Protein AF-A0A524LFB2-F1 (afdb_monomer_lite)

pLDDT: mean 77.69, std 14.96, range [34.78, 94.69]

Structure (mmCIF, N/CA/C/O backbone):
data_AF-A0A524LFB2-F1
#
_entry.id   AF-A0A524LFB2-F1
#
loop_
_atom_site.group_PDB
_atom_site.id
_atom_site.type_symbol
_atom_site.label_atom_id
_atom_site.label_alt_id
_atom_site.label_comp_id
_atom_site.label_asym_id
_atom_site.label_entity_id
_atom_site.label_seq_id
_atom_site.pdbx_PDB_ins_code
_atom_site.Cartn_x
_atom_site.Cartn_y
_atom_site.Cartn_z
_atom_site.occupancy
_atom_site.B_iso_or_equiv
_atom_site.auth_seq_id
_atom_site.auth_comp_id
_atom_site.auth_asym_id
_atom_site.auth_atom_id
_atom_site.pdbx_PDB_model_num
ATOM 1 N N . MET A 1 1 ? -66.605 14.557 69.703 1.00 47.00 1 MET A N 1
ATOM 2 C CA . MET A 1 1 ? -65.202 14.759 70.136 1.00 47.00 1 MET A CA 1
ATOM 3 C C . MET A 1 1 ? -64.378 13.524 69.751 1.00 47.00 1 MET A C 1
ATOM 5 O O . MET A 1 1 ? -64.084 12.676 70.583 1.00 47.00 1 MET A O 1
ATOM 9 N N . PHE A 1 2 ? -64.085 13.349 68.455 1.00 50.06 2 PHE A N 1
ATOM 10 C CA . PHE A 1 2 ? -63.377 12.161 67.960 1.00 50.06 2 PHE A CA 1
ATOM 11 C C . PHE A 1 2 ? -61.883 12.264 68.296 1.00 50.06 2 PHE A C 1
ATOM 13 O O . PHE A 1 2 ? -61.120 12.971 67.650 1.00 50.06 2 PHE A O 1
ATOM 20 N N . SER A 1 3 ? -61.522 11.582 69.382 1.00 51.09 3 SER A N 1
ATOM 21 C CA . SER A 1 3 ? -60.188 11.212 69.863 1.00 51.09 3 SER A CA 1
ATOM 22 C C . SER A 1 3 ? -59.015 11.556 68.923 1.00 51.09 3 SER A C 1
ATOM 24 O O . SER A 1 3 ? -58.740 10.831 67.961 1.00 51.09 3 SER A O 1
ATOM 26 N N . LYS A 1 4 ? -58.245 12.601 69.286 1.00 61.94 4 LYS A N 1
ATOM 27 C CA . LYS A 1 4 ? -56.945 13.004 68.690 1.00 61.94 4 LYS A CA 1
ATOM 28 C C . LYS A 1 4 ? -55.974 11.825 68.468 1.00 61.94 4 LYS A C 1
ATOM 30 O O . LYS A 1 4 ? -55.077 11.905 67.632 1.00 61.94 4 LYS A O 1
ATOM 35 N N . LYS A 1 5 ? -56.157 10.711 69.192 1.00 63.81 5 LYS A N 1
ATOM 36 C CA . LYS A 1 5 ? -55.382 9.468 69.058 1.00 63.81 5 LYS A CA 1
ATOM 37 C C . LYS A 1 5 ? -55.641 8.730 67.733 1.00 63.81 5 LYS A C 1
ATOM 39 O O . LYS A 1 5 ? -54.685 8.230 67.150 1.00 63.81 5 LYS A O 1
ATOM 44 N N . ARG A 1 6 ? -56.884 8.687 67.222 1.00 67.25 6 ARG A N 1
ATOM 45 C CA . ARG A 1 6 ? -57.211 7.986 65.955 1.00 67.25 6 ARG A CA 1
ATOM 46 C C . ARG A 1 6 ? -56.662 8.714 64.725 1.00 67.25 6 ARG A C 1
ATOM 48 O O . ARG A 1 6 ? -56.110 8.065 63.843 1.00 67.25 6 ARG A O 1
ATOM 55 N N . GLN A 1 7 ? -56.731 10.047 64.701 1.00 73.06 7 GLN A N 1
ATOM 56 C CA . GLN A 1 7 ? -56.164 10.857 63.610 1.00 73.06 7 GLN A CA 1
ATOM 57 C C . GLN A 1 7 ? -54.638 10.718 63.514 1.00 73.06 7 GLN A C 1
ATOM 59 O O . GLN A 1 7 ? -54.102 10.607 62.416 1.00 73.06 7 GLN A O 1
ATOM 64 N N . ARG A 1 8 ? -53.934 10.638 64.653 1.00 75.25 8 ARG A N 1
ATOM 65 C CA . ARG A 1 8 ? -52.473 10.438 64.683 1.00 75.25 8 ARG A CA 1
ATOM 66 C C . ARG A 1 8 ? -52.042 9.085 64.113 1.00 75.25 8 ARG A C 1
ATOM 68 O O . ARG A 1 8 ? -51.022 9.012 63.439 1.00 75.25 8 ARG A O 1
ATOM 75 N N . ILE A 1 9 ? -52.807 8.026 64.378 1.00 80.00 9 ILE A N 1
ATOM 76 C CA . ILE A 1 9 ? -52.515 6.673 63.876 1.00 80.00 9 ILE A CA 1
ATOM 77 C C . ILE A 1 9 ? -52.787 6.586 62.368 1.00 80.00 9 ILE A C 1
ATOM 79 O O . ILE A 1 9 ? -51.970 6.025 61.641 1.00 80.00 9 ILE A O 1
ATOM 83 N N . LEU A 1 10 ? -53.883 7.188 61.891 1.00 80.12 10 LEU A N 1
ATOM 84 C CA . LEU A 1 10 ? -54.205 7.242 60.461 1.00 80.12 10 LEU A CA 1
ATOM 85 C C . LEU A 1 10 ? -53.163 8.038 59.667 1.00 80.12 10 LEU A C 1
ATOM 87 O O . LEU A 1 10 ? -52.668 7.540 58.659 1.00 80.12 10 LEU A O 1
ATOM 91 N N . LEU A 1 11 ? -52.769 9.220 60.155 1.00 85.12 11 LEU A N 1
ATOM 92 C CA . LEU A 1 11 ? -51.714 10.021 59.526 1.00 85.12 11 LEU A CA 1
ATOM 93 C C . LEU A 1 11 ? -50.388 9.257 59.480 1.00 85.12 11 LEU A C 1
ATOM 95 O O . LEU A 1 11 ? -49.768 9.194 58.427 1.00 85.12 11 LEU A O 1
ATOM 99 N N . ARG A 1 12 ? -49.998 8.597 60.579 1.00 86.94 12 ARG A N 1
ATOM 100 C CA . ARG A 1 12 ? -48.767 7.795 60.628 1.00 86.94 12 ARG A CA 1
ATOM 101 C C . ARG A 1 12 ? -48.772 6.656 59.607 1.00 86.94 12 ARG A C 1
ATOM 103 O O . ARG A 1 12 ? -47.766 6.451 58.938 1.00 86.94 12 ARG A O 1
ATOM 110 N N . ASN A 1 13 ? -49.884 5.934 59.469 1.00 86.50 13 ASN A N 1
ATOM 111 C CA . ASN A 1 13 ? -49.980 4.834 58.506 1.00 86.50 13 ASN A CA 1
ATOM 112 C C . ASN A 1 13 ? -49.910 5.331 57.055 1.00 86.50 13 ASN A C 1
ATOM 114 O O . ASN A 1 13 ? -49.229 4.717 56.239 1.00 86.50 13 ASN A O 1
ATOM 118 N N . ILE A 1 14 ? -50.548 6.464 56.743 1.00 86.81 14 ILE A N 1
ATOM 119 C CA . ILE A 1 14 ? -50.475 7.077 55.408 1.00 86.81 14 ILE A CA 1
ATOM 120 C C . ILE A 1 14 ? -49.044 7.537 55.104 1.00 86.81 14 ILE A C 1
ATOM 122 O O . ILE A 1 14 ? -48.533 7.250 54.025 1.00 86.81 14 ILE A O 1
ATOM 126 N N . THR A 1 15 ? -48.361 8.185 56.054 1.00 89.62 15 THR A N 1
ATOM 127 C CA . THR A 1 15 ? -46.965 8.611 55.865 1.00 89.62 15 THR A CA 1
ATOM 128 C C . THR A 1 15 ? -46.034 7.421 55.630 1.00 89.62 15 THR A C 1
ATOM 130 O O . THR A 1 15 ? -45.191 7.485 54.741 1.00 89.62 15 THR A O 1
ATOM 133 N N . ILE A 1 16 ? -46.208 6.318 56.368 1.00 92.00 16 ILE A N 1
ATOM 134 C CA . ILE A 1 16 ? -45.410 5.095 56.178 1.00 92.00 16 ILE A CA 1
ATOM 135 C C . ILE A 1 16 ? -45.616 4.524 54.774 1.00 92.00 16 ILE A C 1
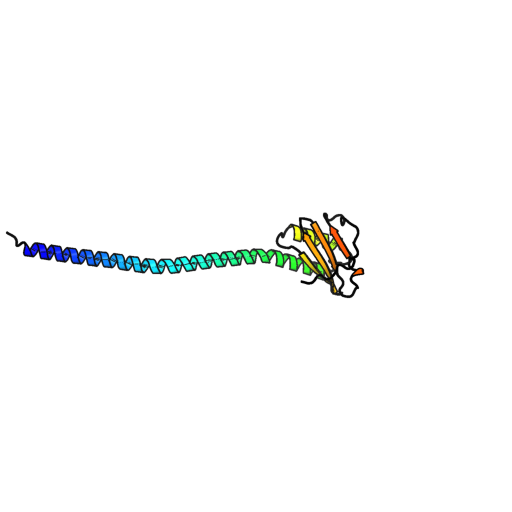ATOM 137 O O . ILE A 1 16 ? -44.637 4.210 54.102 1.00 92.00 16 ILE A O 1
ATOM 141 N N . ILE A 1 17 ? -46.865 4.434 54.309 1.00 89.38 17 ILE A N 1
ATOM 142 C CA . ILE A 1 17 ? -47.168 3.936 52.963 1.00 89.38 17 ILE A CA 1
ATOM 143 C C . ILE A 1 17 ? -46.497 4.818 51.911 1.00 89.38 17 ILE A C 1
ATOM 145 O O . ILE A 1 17 ? -45.787 4.298 51.061 1.00 89.38 17 ILE A O 1
ATOM 149 N N . VAL A 1 18 ? -46.639 6.143 51.999 1.00 90.38 18 VAL A N 1
ATOM 150 C CA . VAL A 1 18 ? -46.034 7.072 51.029 1.00 90.38 18 VAL A CA 1
ATOM 151 C C . VAL A 1 18 ? -44.509 6.938 50.988 1.00 90.38 18 VAL A C 1
ATOM 153 O O . VAL A 1 18 ? -43.934 6.896 49.901 1.00 90.38 18 VAL A O 1
ATOM 156 N N . VAL A 1 19 ? -43.854 6.819 52.146 1.00 92.38 19 VAL A N 1
ATOM 157 C CA . VAL A 1 19 ? -42.394 6.648 52.228 1.00 92.38 19 VAL A CA 1
ATOM 158 C C . VAL A 1 19 ? -41.953 5.319 51.613 1.00 92.38 19 VAL A C 1
ATOM 160 O O . VAL A 1 19 ? -40.984 5.293 50.855 1.00 92.38 19 VAL A O 1
ATOM 163 N N . ILE A 1 20 ? -42.676 4.228 51.884 1.00 92.62 20 ILE A N 1
ATOM 164 C CA . ILE A 1 20 ? -42.373 2.911 51.309 1.00 92.62 20 ILE A CA 1
ATOM 165 C C . ILE A 1 20 ? -42.535 2.946 49.788 1.00 92.62 20 ILE A C 1
ATOM 167 O O . ILE A 1 20 ? -41.634 2.510 49.074 1.00 92.62 20 ILE A O 1
ATOM 171 N N . THR A 1 21 ? -43.636 3.502 49.276 1.00 89.50 21 THR A N 1
ATOM 172 C CA . THR A 1 21 ? -43.888 3.559 47.830 1.00 89.50 21 THR A CA 1
ATOM 173 C C . THR A 1 21 ? -42.862 4.440 47.117 1.00 89.50 21 THR A C 1
ATOM 175 O O . THR A 1 21 ? -42.338 4.045 46.079 1.00 89.50 21 THR A O 1
ATOM 178 N N . ALA A 1 22 ? -42.510 5.597 47.690 1.00 89.38 22 ALA A N 1
ATOM 179 C CA . ALA A 1 22 ? -41.469 6.466 47.141 1.00 89.38 22 ALA A CA 1
ATOM 180 C C . ALA A 1 22 ? -40.093 5.776 47.130 1.00 89.38 22 ALA A C 1
ATOM 182 O O . ALA A 1 22 ? -39.368 5.860 46.138 1.00 89.38 22 ALA A O 1
ATOM 183 N N . GLY A 1 23 ? -39.757 5.037 48.194 1.00 89.75 23 GLY A N 1
ATOM 184 C CA . GLY A 1 23 ? -38.536 4.232 48.265 1.00 89.75 23 GLY A CA 1
ATOM 185 C C . GLY A 1 23 ? -38.501 3.103 47.229 1.00 89.75 23 GLY A C 1
ATOM 186 O O . GLY A 1 23 ? -37.460 2.856 46.616 1.00 89.75 23 GLY A O 1
ATOM 187 N N . LEU A 1 24 ? -39.640 2.456 46.973 1.00 90.06 24 LEU A N 1
ATOM 188 C CA . LEU A 1 24 ? -39.767 1.417 45.949 1.00 90.06 24 LEU A CA 1
ATOM 189 C C . LEU A 1 24 ? -39.540 1.982 44.536 1.00 90.06 24 LEU A C 1
ATOM 191 O O . LEU A 1 24 ? -38.810 1.406 43.731 1.00 90.06 24 LEU A O 1
ATOM 195 N N . ILE A 1 25 ? -40.121 3.148 44.246 1.00 85.75 25 ILE A N 1
ATOM 196 C CA . ILE A 1 25 ? -39.943 3.821 42.955 1.00 85.75 25 ILE A CA 1
ATOM 197 C C . ILE A 1 25 ? -38.468 4.203 42.768 1.00 85.75 25 ILE A C 1
ATOM 199 O O . ILE A 1 25 ? -37.861 3.830 41.769 1.00 85.75 25 ILE A O 1
ATOM 203 N N . LEU A 1 26 ? -37.844 4.844 43.762 1.00 84.38 26 LEU A N 1
ATOM 204 C CA . LEU A 1 26 ? -36.431 5.239 43.695 1.00 84.38 26 LEU A CA 1
ATOM 205 C C . LEU A 1 26 ? -35.480 4.052 43.488 1.00 84.38 26 LEU A C 1
ATOM 207 O O . LEU A 1 26 ? -34.569 4.125 42.666 1.00 84.38 26 LEU A O 1
ATOM 211 N N . THR A 1 27 ? -35.696 2.944 44.198 1.00 78.81 27 THR A N 1
ATOM 212 C CA . THR A 1 27 ? -34.850 1.744 44.070 1.00 78.81 27 THR A CA 1
ATOM 213 C C . THR A 1 27 ? -34.971 1.091 42.695 1.00 78.81 27 THR A C 1
ATOM 215 O O . THR A 1 27 ? -33.957 0.709 42.108 1.00 78.81 27 THR A O 1
ATOM 218 N N . THR A 1 28 ? -36.181 1.018 42.133 1.00 75.81 28 THR A N 1
ATOM 219 C CA . THR A 1 28 ? -36.373 0.502 40.767 1.00 75.81 28 THR A CA 1
ATOM 220 C C . THR A 1 28 ? -35.739 1.403 39.705 1.00 75.81 28 THR A C 1
ATOM 222 O O . THR A 1 28 ? -35.119 0.893 38.768 1.00 75.81 28 THR A O 1
ATOM 225 N N . GLN A 1 29 ? -35.803 2.726 39.886 1.00 75.62 29 GLN A N 1
ATOM 226 C CA . GLN A 1 29 ? -35.179 3.699 38.988 1.00 75.62 29 GLN A CA 1
ATOM 227 C C . GLN A 1 29 ? -33.647 3.556 38.972 1.00 75.62 29 GLN A C 1
ATOM 229 O O . GLN A 1 29 ? -33.032 3.488 37.906 1.00 75.62 29 GLN A O 1
ATOM 234 N N . LEU A 1 30 ? -33.032 3.430 40.153 1.00 71.56 30 LEU A N 1
ATOM 235 C CA . LEU A 1 30 ? -31.581 3.270 40.299 1.00 71.56 30 LEU A CA 1
ATOM 236 C C . LEU A 1 30 ? -31.074 1.951 39.692 1.00 71.56 30 LEU A C 1
ATOM 238 O O . LEU A 1 30 ? -30.023 1.927 39.049 1.00 71.56 30 LEU A O 1
ATOM 242 N N . LEU A 1 31 ? -31.837 0.861 39.827 1.00 70.69 31 LEU A N 1
ATOM 243 C CA . LEU A 1 31 ? -31.492 -0.433 39.226 1.00 70.69 31 LEU A CA 1
ATOM 244 C C . LEU A 1 31 ? -31.535 -0.408 37.689 1.00 70.69 31 LEU A C 1
ATOM 246 O O . LEU A 1 31 ? -30.714 -1.064 37.044 1.00 70.69 31 LEU A O 1
ATOM 250 N N . GLN A 1 32 ? -32.456 0.352 37.086 1.00 60.03 32 GLN A N 1
ATOM 251 C CA . GLN A 1 32 ? -32.503 0.514 35.627 1.00 60.03 32 GLN A CA 1
ATOM 252 C C . GLN A 1 32 ? -31.326 1.341 35.105 1.00 60.03 32 GLN A C 1
ATOM 254 O O . GLN A 1 32 ? -30.742 0.996 34.076 1.00 60.03 32 GLN A O 1
ATOM 259 N N . GLN A 1 33 ? -30.921 2.379 35.837 1.00 53.50 33 GLN A N 1
ATOM 260 C CA . GLN A 1 33 ? -2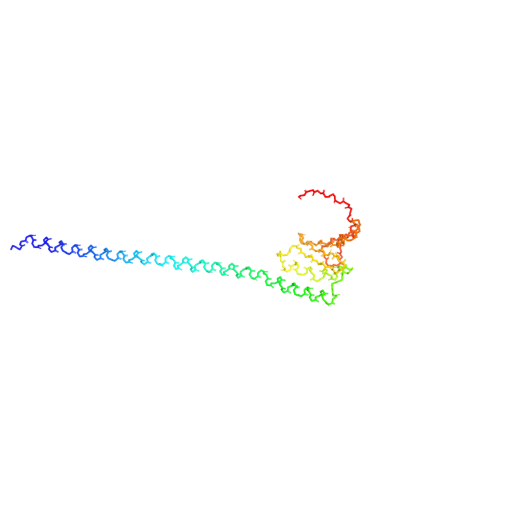9.852 3.286 35.418 1.00 53.50 33 GLN A CA 1
ATOM 261 C C . GLN A 1 33 ? -28.487 2.583 35.297 1.00 53.50 33 GLN A C 1
ATOM 263 O O . GLN A 1 33 ? -27.715 2.889 34.388 1.00 53.50 33 GLN A O 1
ATOM 268 N N . HIS A 1 34 ? -28.223 1.559 36.118 1.00 55.31 34 HIS A N 1
ATOM 269 C CA . HIS A 1 34 ? -27.014 0.738 35.985 1.00 55.31 34 HIS A CA 1
ATOM 270 C C . HIS A 1 34 ? -27.016 -0.184 34.755 1.00 55.31 34 HIS A C 1
ATOM 272 O O . HIS A 1 34 ? -25.972 -0.360 34.130 1.00 55.31 34 HIS A O 1
ATOM 278 N N . ARG A 1 35 ? -28.172 -0.727 34.349 1.00 54.56 35 ARG A N 1
ATOM 279 C CA . ARG A 1 35 ? -28.262 -1.607 33.165 1.00 54.56 35 ARG A CA 1
ATOM 280 C C . ARG A 1 35 ? -28.205 -0.842 31.841 1.00 54.56 35 ARG A C 1
ATOM 282 O O . ARG A 1 35 ? -27.774 -1.389 30.829 1.00 54.56 35 ARG A O 1
ATOM 289 N N . VAL A 1 36 ? -28.614 0.426 31.844 1.00 54.59 36 VAL A N 1
ATOM 290 C CA . VAL A 1 36 ? -28.576 1.290 30.655 1.00 54.59 36 VAL A CA 1
ATOM 291 C C . VAL A 1 36 ? -27.138 1.722 30.324 1.00 54.59 36 VAL A C 1
ATOM 293 O O . VAL A 1 36 ? -26.757 1.702 29.154 1.00 54.59 36 VAL A O 1
ATOM 296 N N . SER A 1 37 ? -26.294 1.995 31.325 1.00 55.59 37 SER A N 1
ATOM 297 C CA . SER A 1 37 ? -24.890 2.384 31.093 1.00 55.59 37 SER A CA 1
ATOM 298 C C . SER A 1 37 ? -24.021 1.286 30.469 1.00 55.59 37 SER A C 1
ATOM 300 O O . SER A 1 37 ? -23.161 1.590 29.638 1.00 55.59 37 SER A O 1
ATOM 302 N N . GLU A 1 38 ? -24.236 0.009 30.804 1.00 57.06 38 GLU A N 1
ATOM 303 C CA . GLU A 1 38 ? -23.431 -1.083 30.231 1.00 57.06 38 GLU A CA 1
ATOM 304 C C . GLU A 1 38 ? -23.740 -1.326 28.747 1.00 57.06 38 GLU A C 1
ATOM 306 O O . GLU A 1 38 ? -22.826 -1.541 27.948 1.00 57.06 38 GLU A O 1
ATOM 311 N N . ASN A 1 39 ? -25.010 -1.230 28.348 1.00 55.12 39 ASN A N 1
ATOM 312 C CA . ASN A 1 39 ? -25.414 -1.432 26.954 1.00 55.12 39 ASN A CA 1
ATOM 313 C C . ASN A 1 39 ? -25.043 -0.241 26.055 1.00 55.12 39 ASN A C 1
ATOM 315 O O . ASN A 1 39 ? -24.658 -0.441 24.900 1.00 55.12 39 ASN A O 1
ATOM 319 N N . ILE A 1 40 ? -25.085 0.987 26.583 1.00 60.91 40 ILE A N 1
ATOM 320 C CA . ILE A 1 40 ? -24.644 2.187 25.853 1.00 60.91 40 ILE A CA 1
ATOM 321 C C . ILE A 1 40 ? -23.125 2.163 25.652 1.00 60.91 40 ILE A C 1
ATOM 323 O O . ILE A 1 40 ? -22.644 2.397 24.546 1.00 60.91 40 ILE A O 1
ATOM 327 N N . THR A 1 41 ? -22.359 1.793 26.680 1.00 62.91 41 THR A N 1
ATOM 328 C CA . THR A 1 41 ? -20.894 1.731 26.561 1.00 62.91 41 THR A CA 1
ATOM 329 C C . THR A 1 41 ? -20.455 0.653 25.569 1.00 62.91 41 THR A C 1
ATOM 331 O O . THR A 1 41 ? -19.588 0.909 24.738 1.00 62.91 41 THR A O 1
ATOM 334 N N . ARG A 1 42 ? -21.071 -0.539 25.591 1.00 62.16 42 ARG A N 1
ATOM 335 C CA . ARG A 1 42 ? -20.725 -1.634 24.662 1.00 62.16 42 ARG A CA 1
ATOM 336 C C . ARG A 1 42 ? -21.082 -1.325 23.211 1.00 62.16 42 ARG A C 1
ATOM 338 O O . ARG A 1 42 ? -20.284 -1.621 22.325 1.00 62.16 42 ARG A O 1
ATOM 345 N N . SER A 1 43 ? -22.250 -0.733 22.965 1.00 67.00 43 SER A N 1
ATOM 346 C CA . SER A 1 43 ? -22.667 -0.348 21.609 1.00 67.00 43 SER A CA 1
ATOM 347 C C . SER A 1 43 ? -21.782 0.762 21.043 1.00 67.00 43 SER A C 1
ATOM 349 O O . SER A 1 43 ? -21.319 0.644 19.910 1.00 67.00 43 SER A O 1
ATOM 351 N N . TYR A 1 44 ? -21.437 1.764 21.856 1.00 67.12 44 TYR A N 1
ATOM 352 C CA . TYR A 1 44 ? -20.504 2.818 21.460 1.00 67.12 44 TYR A CA 1
ATOM 353 C C . TYR A 1 44 ? -19.098 2.270 21.171 1.00 67.12 44 TYR A C 1
ATOM 355 O O . TYR A 1 44 ? -18.488 2.614 20.159 1.00 67.12 44 TYR A O 1
ATOM 363 N N . LEU A 1 45 ? -18.589 1.353 22.003 1.00 67.81 45 LEU A N 1
ATOM 364 C CA . LEU A 1 45 ? -17.282 0.725 21.780 1.00 67.81 45 LEU A CA 1
ATOM 365 C C . LEU A 1 45 ? -17.262 -0.130 20.505 1.00 67.81 45 LEU A C 1
ATOM 367 O O . LEU A 1 45 ? -16.277 -0.115 19.762 1.00 67.81 45 LEU A O 1
ATOM 371 N N . ALA A 1 46 ? -18.349 -0.857 20.233 1.00 75.00 46 ALA A N 1
ATOM 372 C CA . ALA A 1 46 ? -18.500 -1.649 19.018 1.00 75.00 46 ALA A CA 1
ATOM 373 C C . ALA A 1 46 ? -18.537 -0.756 17.770 1.00 75.00 46 ALA A C 1
ATOM 375 O O . ALA A 1 46 ? -17.841 -1.043 16.799 1.00 75.00 46 ALA A O 1
ATOM 376 N N . GLU A 1 47 ? -19.271 0.356 17.819 1.00 79.94 47 GLU A N 1
ATOM 377 C CA . GLU A 1 47 ? -19.347 1.323 16.723 1.00 79.94 47 GLU A CA 1
ATOM 378 C C . GLU A 1 47 ? -17.987 1.976 16.439 1.00 79.94 47 GLU A C 1
ATOM 380 O O . GLU A 1 47 ? -17.561 2.058 15.286 1.00 79.94 47 GLU A O 1
ATOM 385 N N . VAL A 1 48 ? -17.267 2.404 17.481 1.00 75.69 48 VAL A N 1
ATOM 386 C CA . VAL A 1 48 ? -15.919 2.979 17.338 1.00 75.69 48 VAL A CA 1
ATOM 387 C C . VAL A 1 48 ? -14.948 1.948 16.759 1.00 75.69 48 VAL A C 1
ATOM 389 O O . VAL A 1 48 ? -14.168 2.268 15.860 1.00 75.69 48 VAL A O 1
ATOM 392 N N . THR A 1 49 ? -15.027 0.697 17.215 1.00 81.06 49 THR A N 1
ATOM 393 C CA . THR A 1 49 ? -14.186 -0.395 16.705 1.00 81.06 49 THR A CA 1
ATOM 394 C C . THR A 1 49 ? -14.489 -0.704 15.241 1.00 81.06 49 THR A C 1
ATOM 396 O O . THR A 1 49 ? -13.566 -0.899 14.450 1.00 81.06 49 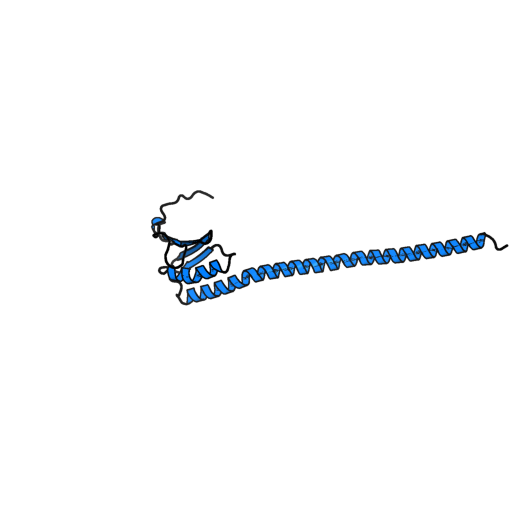THR A O 1
ATOM 399 N N . ASP A 1 50 ? -15.763 -0.739 14.854 1.00 86.81 50 ASP A N 1
ATOM 400 C CA . ASP A 1 50 ? -16.159 -1.011 13.473 1.00 86.81 50 ASP A CA 1
ATOM 401 C C . ASP A 1 50 ? -15.752 0.132 12.534 1.00 86.81 50 ASP A C 1
ATOM 403 O O . ASP A 1 50 ? -15.182 -0.108 11.468 1.00 86.81 50 ASP A O 1
ATOM 407 N N . LYS A 1 51 ? -15.907 1.388 12.975 1.00 83.50 51 LYS A N 1
ATOM 408 C CA . LYS A 1 51 ? -15.385 2.560 12.255 1.00 83.50 51 LYS A CA 1
ATOM 409 C C . LYS A 1 51 ? -13.870 2.486 12.077 1.00 83.50 51 LYS A C 1
ATOM 411 O O . LYS A 1 51 ? -13.389 2.703 10.965 1.00 83.50 51 LYS A O 1
ATOM 416 N N . ALA A 1 52 ? -13.124 2.125 13.122 1.00 79.38 52 ALA A N 1
ATOM 417 C CA . ALA A 1 52 ? -11.676 1.952 13.037 1.00 79.38 52 ALA A CA 1
ATOM 418 C C . ALA A 1 52 ? -11.295 0.840 12.043 1.00 79.38 52 ALA A C 1
ATOM 420 O O . ALA A 1 52 ? -10.473 1.062 11.155 1.00 79.38 52 ALA A O 1
ATOM 421 N N . LYS A 1 53 ? -11.945 -0.329 12.115 1.00 80.81 53 LYS A N 1
ATOM 422 C CA . LYS A 1 53 ? -11.731 -1.436 11.166 1.00 80.81 53 LYS A CA 1
ATOM 423 C C . LYS A 1 53 ? -12.038 -1.028 9.731 1.00 80.81 53 LYS A C 1
ATOM 425 O O . LYS A 1 53 ? -11.266 -1.339 8.826 1.00 80.81 53 LYS A O 1
ATOM 430 N N . LYS A 1 54 ? -13.148 -0.324 9.512 1.00 86.31 54 LYS A N 1
ATOM 431 C CA . LYS A 1 54 ? -13.546 0.160 8.190 1.00 86.31 54 LYS A CA 1
ATOM 432 C C . LYS A 1 54 ? -12.530 1.155 7.640 1.00 86.31 54 LYS A C 1
ATOM 434 O O . LYS A 1 54 ? -12.149 1.024 6.481 1.00 86.31 54 LYS A O 1
ATOM 439 N N . HIS A 1 55 ? -12.047 2.077 8.469 1.00 82.50 55 HIS A N 1
ATOM 440 C CA . HIS A 1 55 ? -11.027 3.046 8.081 1.00 82.50 55 HIS A CA 1
ATOM 441 C C . HIS A 1 55 ? -9.705 2.362 7.697 1.00 82.50 55 HIS A C 1
ATOM 443 O O . HIS A 1 55 ? -9.157 2.625 6.629 1.00 82.50 55 HIS A O 1
ATOM 449 N N . ILE A 1 56 ? -9.252 1.396 8.504 1.00 82.81 56 ILE A N 1
ATOM 450 C CA . ILE A 1 56 ? -8.068 0.579 8.204 1.00 82.81 56 ILE A CA 1
ATOM 451 C C . ILE A 1 56 ? -8.258 -0.189 6.889 1.00 82.81 56 ILE A C 1
ATOM 453 O O . ILE A 1 56 ? -7.388 -0.189 6.022 1.00 82.81 56 ILE A O 1
ATOM 457 N N . ARG A 1 57 ? -9.415 -0.824 6.688 1.00 83.50 57 ARG A N 1
ATOM 458 C CA . ARG A 1 57 ? -9.685 -1.590 5.465 1.00 83.50 57 ARG A CA 1
ATOM 459 C C . ARG A 1 57 ? -9.722 -0.697 4.224 1.00 83.50 57 ARG A C 1
ATOM 461 O O . ARG A 1 57 ? -9.195 -1.078 3.184 1.00 83.50 57 ARG A O 1
ATOM 468 N N . GLN A 1 58 ? -10.312 0.490 4.335 1.00 84.56 58 GLN A N 1
ATOM 469 C CA . GLN A 1 58 ? -10.338 1.484 3.261 1.00 84.56 58 GLN A CA 1
ATOM 470 C C . GLN A 1 58 ? -8.935 1.967 2.879 1.00 84.56 58 GLN A C 1
ATOM 472 O O . GLN A 1 58 ? -8.707 2.239 1.705 1.00 84.56 58 GLN A O 1
ATOM 477 N N . PHE A 1 59 ? -7.999 2.011 3.829 1.00 82.12 59 PHE A N 1
ATOM 478 C CA . PHE A 1 59 ? -6.596 2.324 3.562 1.00 82.12 59 PHE A CA 1
ATOM 479 C C . PHE A 1 59 ? -5.884 1.221 2.757 1.00 82.12 59 PHE A C 1
ATOM 481 O O . PHE A 1 59 ? -5.165 1.520 1.806 1.00 82.12 59 PHE A O 1
ATOM 488 N N . TYR A 1 60 ? -6.100 -0.058 3.089 1.00 84.50 60 TYR A N 1
ATOM 489 C CA . TYR A 1 60 ? -5.372 -1.170 2.455 1.00 84.50 60 TYR A CA 1
ATOM 490 C C . TYR A 1 60 ? -5.937 -1.631 1.106 1.00 84.50 60 TYR A C 1
ATOM 492 O O . TYR A 1 60 ? -5.172 -2.051 0.241 1.00 84.50 60 TYR A O 1
ATOM 500 N N . LEU A 1 61 ? -7.251 -1.532 0.888 1.00 85.88 61 LEU A N 1
ATOM 501 C CA . LEU A 1 61 ? -7.889 -1.950 -0.369 1.00 85.88 61 LEU A CA 1
ATOM 502 C C . LEU A 1 61 ? -7.279 -1.336 -1.650 1.00 85.88 61 LEU A C 1
ATOM 504 O O . LEU A 1 61 ? -7.055 -2.079 -2.610 1.00 85.88 61 LEU A O 1
ATOM 508 N N . PRO A 1 62 ? -7.009 -0.017 -1.735 1.00 84.69 62 PRO A N 1
ATOM 509 C CA . PRO A 1 62 ? -6.376 0.555 -2.923 1.00 84.69 62 PRO A CA 1
ATOM 510 C C . PRO A 1 62 ? -4.930 0.076 -3.095 1.00 84.69 62 PRO A C 1
ATOM 512 O O . PRO A 1 62 ? -4.491 -0.137 -4.227 1.00 84.69 62 PRO A O 1
ATOM 515 N N . LEU A 1 63 ? -4.205 -0.152 -1.994 1.00 87.00 63 LEU A N 1
ATOM 516 C CA . LEU A 1 63 ? -2.837 -0.664 -2.032 1.00 87.00 63 LEU A CA 1
ATOM 517 C C . LEU A 1 63 ? -2.795 -2.094 -2.585 1.00 87.00 63 LEU A C 1
ATOM 519 O O . LEU A 1 63 ? -1.987 -2.382 -3.462 1.00 87.00 63 LEU A O 1
ATOM 523 N N . GLU A 1 64 ? -3.704 -2.963 -2.141 1.00 89.50 64 GLU A N 1
ATOM 524 C CA . GLU A 1 64 ? -3.815 -4.343 -2.626 1.00 89.50 64 GLU A CA 1
ATOM 525 C C . GLU A 1 64 ? -4.076 -4.396 -4.137 1.00 89.50 64 GLU A C 1
ATOM 527 O O . GLU A 1 64 ? -3.355 -5.070 -4.874 1.00 89.50 64 GLU A O 1
ATOM 532 N N . LYS A 1 65 ? -5.051 -3.619 -4.628 1.00 89.31 65 LYS A N 1
ATOM 533 C CA . LYS A 1 65 ? -5.341 -3.532 -6.069 1.00 89.31 65 LYS A CA 1
ATOM 534 C C . LYS A 1 65 ? -4.133 -3.046 -6.867 1.00 89.31 65 LYS A C 1
ATOM 536 O O . LYS A 1 65 ? -3.816 -3.604 -7.914 1.00 89.31 65 LYS A O 1
ATOM 541 N N . THR A 1 66 ? -3.451 -2.026 -6.358 1.00 89.50 66 THR A N 1
ATOM 542 C CA . THR A 1 66 ? -2.257 -1.461 -6.994 1.00 89.50 66 THR A CA 1
ATOM 543 C C . THR A 1 66 ? -1.120 -2.480 -7.056 1.00 89.50 66 THR A C 1
ATOM 545 O O . THR A 1 66 ? -0.464 -2.609 -8.091 1.00 89.50 66 THR A O 1
ATOM 548 N N . LEU A 1 67 ? -0.906 -3.247 -5.983 1.00 90.62 67 LEU A N 1
ATOM 549 C CA . LEU A 1 67 ? 0.097 -4.311 -5.931 1.00 90.62 67 LEU A CA 1
ATOM 550 C C . LEU A 1 67 ? -0.224 -5.448 -6.905 1.00 90.62 67 LEU A C 1
ATOM 552 O O . LEU A 1 67 ? 0.677 -5.906 -7.601 1.00 90.62 67 LEU A O 1
ATOM 556 N N . LEU A 1 68 ? -1.492 -5.858 -7.018 1.00 94.25 68 LEU A N 1
ATOM 557 C CA . LEU A 1 68 ? -1.919 -6.875 -7.986 1.00 94.25 68 LEU A CA 1
ATOM 558 C C . LEU A 1 68 ? -1.655 -6.438 -9.431 1.00 94.25 68 LEU A C 1
ATOM 560 O O . LEU A 1 68 ? -1.090 -7.202 -10.211 1.00 94.25 68 LEU A O 1
ATOM 564 N N . ILE A 1 69 ? -2.003 -5.198 -9.779 1.00 93.00 69 ILE A N 1
ATOM 565 C CA . ILE A 1 69 ? -1.722 -4.631 -11.107 1.00 93.00 69 ILE A CA 1
ATOM 566 C C . ILE A 1 69 ? -0.207 -4.558 -11.352 1.00 93.00 69 ILE A C 1
ATOM 568 O O . ILE A 1 69 ? 0.277 -4.931 -12.420 1.00 93.00 69 ILE A O 1
ATOM 572 N N . SER A 1 70 ? 0.559 -4.139 -10.344 1.00 92.75 70 SER A N 1
ATOM 573 C CA . SER A 1 70 ? 2.022 -4.063 -10.427 1.00 92.75 70 SER A CA 1
ATOM 574 C C . SER A 1 70 ? 2.656 -5.441 -10.637 1.00 92.75 70 SER A C 1
ATOM 576 O O . SER A 1 70 ? 3.571 -5.580 -11.448 1.00 92.75 70 SER A O 1
ATOM 578 N N . ALA A 1 71 ? 2.140 -6.472 -9.964 1.00 91.25 71 ALA A N 1
ATOM 579 C CA . ALA A 1 71 ? 2.566 -7.854 -10.149 1.00 91.25 71 ALA A CA 1
ATOM 580 C C . ALA A 1 71 ? 2.241 -8.364 -11.561 1.00 91.25 71 ALA A C 1
ATOM 582 O O . ALA A 1 71 ? 3.075 -9.019 -12.179 1.00 91.25 71 ALA A O 1
ATOM 583 N N . GLN A 1 72 ? 1.073 -8.014 -12.114 1.00 94.69 72 GLN A N 1
ATOM 584 C CA . GLN A 1 72 ? 0.726 -8.337 -13.503 1.00 94.69 72 GLN A CA 1
ATOM 585 C C . GLN A 1 72 ? 1.684 -7.676 -14.498 1.00 94.69 72 GLN A C 1
ATOM 587 O O . GLN A 1 72 ? 2.125 -8.332 -15.439 1.00 94.69 72 GLN A O 1
ATOM 592 N N . TRP A 1 73 ? 2.058 -6.411 -14.284 1.00 94.56 73 TRP A N 1
ATOM 593 C CA . TRP A 1 73 ? 3.071 -5.750 -15.112 1.00 94.56 73 TRP A CA 1
ATOM 594 C C . TRP A 1 73 ? 4.433 -6.436 -15.019 1.00 94.56 73 TRP A C 1
ATOM 596 O O . TRP A 1 73 ? 5.089 -6.596 -16.045 1.00 94.56 73 TRP A O 1
ATOM 606 N N . GLY A 1 74 ? 4.840 -6.864 -13.821 1.00 91.38 74 GLY A N 1
ATOM 607 C CA . GLY A 1 74 ? 6.065 -7.639 -13.623 1.00 91.38 74 GLY A CA 1
ATOM 608 C C . GLY A 1 74 ? 6.035 -8.969 -14.380 1.00 91.38 74 GLY A C 1
ATOM 609 O O . GLY A 1 74 ? 6.933 -9.244 -15.170 1.00 91.38 74 GLY A O 1
ATOM 610 N N . ASN A 1 75 ? 4.964 -9.749 -14.216 1.00 91.50 75 ASN A N 1
ATOM 611 C CA . ASN A 1 75 ? 4.796 -11.047 -14.879 1.00 91.50 75 ASN A CA 1
ATOM 612 C C . ASN A 1 75 ? 4.713 -10.933 -16.409 1.00 91.50 75 ASN A C 1
ATOM 614 O O . ASN A 1 75 ? 5.163 -11.826 -17.118 1.00 91.50 75 ASN A O 1
ATOM 618 N N . ALA A 1 76 ? 4.157 -9.833 -16.921 1.00 92.88 76 ALA A N 1
ATOM 619 C CA . ALA A 1 76 ? 4.084 -9.552 -18.352 1.00 92.88 76 ALA A CA 1
ATOM 620 C C . ALA A 1 76 ? 5.387 -8.963 -18.932 1.00 92.88 76 ALA A C 1
ATOM 622 O O . ALA A 1 76 ? 5.419 -8.623 -20.113 1.00 92.88 76 ALA A O 1
ATOM 623 N N . GLY A 1 77 ? 6.442 -8.787 -18.125 1.00 89.94 77 GLY A N 1
ATOM 624 C CA . GLY A 1 77 ? 7.706 -8.193 -18.572 1.00 89.94 77 GLY A CA 1
ATOM 625 C C . GLY A 1 77 ? 7.604 -6.703 -18.919 1.00 89.94 77 GLY A C 1
ATOM 626 O O . GLY A 1 77 ? 8.455 -6.168 -19.620 1.00 89.94 77 GLY A O 1
ATOM 627 N N . LEU A 1 78 ? 6.568 -6.009 -18.436 1.00 90.50 78 LEU A N 1
ATOM 628 C CA . LEU A 1 78 ? 6.342 -4.582 -18.698 1.00 90.50 78 LEU A CA 1
ATOM 629 C C . LEU A 1 78 ? 7.165 -3.665 -17.782 1.00 90.50 78 LEU A C 1
ATOM 631 O O . LEU A 1 78 ? 7.099 -2.441 -17.921 1.00 90.50 78 LEU A O 1
ATOM 635 N N . LEU A 1 79 ? 7.890 -4.243 -16.823 1.00 91.38 79 LEU A N 1
ATOM 636 C CA . LEU A 1 79 ? 8.801 -3.550 -15.923 1.00 91.38 79 LEU A CA 1
ATOM 637 C C . LEU A 1 79 ? 10.235 -3.899 -16.325 1.00 91.38 79 LEU A C 1
ATOM 639 O O . LEU A 1 79 ? 10.745 -4.950 -15.950 1.00 91.38 79 LEU A O 1
ATOM 643 N N . ASP A 1 80 ? 10.864 -3.013 -17.094 1.00 87.56 80 ASP A N 1
ATOM 644 C CA . ASP A 1 80 ? 12.255 -3.153 -17.525 1.00 87.56 80 ASP A CA 1
ATOM 645 C C . ASP A 1 80 ? 13.156 -2.204 -16.712 1.00 87.56 80 ASP A C 1
ATOM 647 O O . ASP A 1 80 ? 12.972 -0.983 -16.791 1.00 87.56 80 ASP A O 1
ATOM 651 N N . PRO A 1 81 ? 14.119 -2.725 -15.930 1.00 83.88 81 PRO A N 1
ATOM 652 C CA . PRO A 1 81 ? 15.030 -1.906 -15.129 1.00 83.88 81 PRO A CA 1
ATOM 653 C C . PRO A 1 81 ? 15.932 -0.984 -15.964 1.00 83.88 81 PRO A C 1
ATOM 655 O O . PRO A 1 81 ? 16.394 0.028 -15.434 1.00 83.88 81 PRO A O 1
ATOM 658 N N . GLU A 1 82 ? 16.167 -1.283 -17.246 1.00 84.50 82 GLU A N 1
ATOM 659 C CA . GLU A 1 82 ? 16.907 -0.395 -18.153 1.00 84.50 82 GLU A CA 1
ATOM 660 C C . GLU A 1 82 ? 16.034 0.775 -18.633 1.00 84.50 82 GLU A C 1
ATOM 662 O O . GLU A 1 82 ? 16.508 1.901 -18.817 1.00 84.50 82 GLU A O 1
ATOM 667 N N . ASN A 1 83 ? 14.723 0.551 -18.752 1.00 86.31 83 ASN A N 1
ATOM 668 C CA . ASN A 1 83 ? 13.747 1.561 -19.143 1.00 86.31 83 ASN A CA 1
ATOM 669 C C . ASN A 1 83 ? 13.054 2.193 -17.926 1.00 86.31 83 ASN A C 1
ATOM 671 O O . ASN A 1 83 ? 11.841 2.082 -17.713 1.00 86.31 83 ASN A O 1
ATOM 675 N N . THR A 1 84 ? 13.833 2.937 -17.137 1.00 85.62 84 THR A N 1
ATOM 676 C CA . THR A 1 84 ? 13.325 3.622 -15.936 1.00 85.62 84 THR A CA 1
ATOM 677 C C . THR A 1 84 ? 12.182 4.594 -16.236 1.00 85.62 84 THR A C 1
ATOM 679 O O . THR A 1 84 ? 11.350 4.841 -15.371 1.00 85.62 84 THR A O 1
ATOM 682 N N . THR A 1 85 ? 12.120 5.157 -17.448 1.00 86.88 85 THR A N 1
ATOM 683 C CA . THR A 1 85 ? 11.050 6.079 -17.861 1.00 86.88 85 THR A CA 1
ATOM 684 C C . THR A 1 85 ? 9.703 5.365 -17.945 1.00 86.88 85 THR A C 1
ATOM 686 O O . THR A 1 85 ? 8.705 5.892 -17.459 1.00 86.88 85 THR A O 1
ATOM 689 N N . ASN A 1 86 ? 9.672 4.144 -18.488 1.00 89.50 86 ASN A N 1
ATOM 690 C CA . ASN A 1 86 ? 8.463 3.322 -18.538 1.00 89.50 86 ASN A CA 1
ATOM 691 C C . ASN A 1 86 ? 7.988 2.942 -17.126 1.00 89.50 86 ASN A C 1
ATOM 693 O O . ASN A 1 86 ? 6.811 3.096 -16.799 1.00 89.50 86 ASN A O 1
ATOM 697 N N . ILE A 1 87 ? 8.918 2.545 -16.249 1.00 91.44 87 ILE A N 1
ATOM 698 C CA . ILE A 1 87 ? 8.601 2.281 -14.839 1.00 91.44 87 ILE A CA 1
ATOM 699 C C . ILE A 1 87 ? 8.014 3.543 -14.182 1.00 91.44 87 ILE A C 1
ATOM 701 O O . ILE A 1 87 ? 6.931 3.495 -13.599 1.00 91.44 87 ILE A O 1
ATOM 705 N N . ASN A 1 88 ? 8.672 4.694 -14.323 1.00 91.56 88 ASN A N 1
ATOM 706 C CA . ASN A 1 88 ? 8.197 5.958 -13.756 1.00 91.56 88 ASN A CA 1
ATOM 707 C C . ASN A 1 88 ? 6.802 6.338 -14.267 1.00 91.56 88 ASN A C 1
ATOM 709 O O . ASN A 1 88 ? 5.961 6.751 -13.474 1.00 91.56 88 ASN A O 1
ATOM 713 N N . ALA A 1 89 ? 6.523 6.133 -15.558 1.00 91.00 89 ALA A N 1
ATOM 714 C CA . ALA A 1 89 ? 5.220 6.415 -16.154 1.00 91.00 89 ALA A CA 1
ATOM 715 C C . ALA A 1 89 ? 4.071 5.615 -15.530 1.00 91.00 89 ALA A C 1
ATOM 717 O O . ALA A 1 89 ? 2.947 6.107 -15.452 1.00 91.00 89 ALA A O 1
ATOM 718 N N . LYS A 1 90 ? 4.353 4.405 -15.044 1.00 91.94 90 LYS A N 1
ATOM 719 C CA . LYS A 1 90 ? 3.370 3.560 -14.358 1.00 91.94 90 LYS A CA 1
ATOM 720 C C . LYS A 1 90 ? 3.199 3.938 -12.888 1.00 91.94 90 LYS A C 1
ATOM 722 O O . LYS A 1 90 ? 2.080 3.931 -12.383 1.00 91.94 90 LYS A O 1
ATOM 727 N N . PHE A 1 91 ? 4.294 4.268 -12.202 1.00 92.56 91 PHE A N 1
ATOM 728 C CA . PHE A 1 91 ? 4.301 4.419 -10.744 1.00 92.56 91 PHE A CA 1
ATOM 729 C C . PHE A 1 91 ? 4.192 5.858 -10.230 1.00 92.56 91 PHE A C 1
ATOM 731 O O . PHE A 1 91 ? 3.740 6.046 -9.102 1.00 92.56 91 PHE A O 1
ATOM 738 N N . PHE A 1 92 ? 4.539 6.881 -11.016 1.00 91.69 92 PHE A N 1
ATOM 739 C CA . PHE A 1 92 ? 4.315 8.276 -10.612 1.00 91.69 92 PHE A CA 1
ATOM 740 C C . PHE A 1 92 ? 2.823 8.575 -10.408 1.00 91.69 92 PHE A C 1
ATOM 742 O O . PHE A 1 92 ? 2.490 9.064 -9.333 1.00 91.69 92 PHE A O 1
ATOM 749 N N . PRO A 1 93 ? 1.901 8.178 -11.314 1.00 90.44 93 PRO A N 1
ATOM 750 C CA . PRO A 1 93 ? 0.471 8.388 -11.086 1.00 90.44 93 PRO A CA 1
ATOM 751 C C . PRO A 1 93 ? -0.043 7.714 -9.808 1.00 90.44 93 PRO A C 1
ATOM 753 O O . PRO A 1 93 ? -0.887 8.269 -9.115 1.00 90.44 93 PRO A O 1
ATOM 756 N N . ILE A 1 94 ? 0.488 6.535 -9.464 1.00 90.19 94 ILE A N 1
ATOM 757 C CA . ILE A 1 94 ? 0.143 5.826 -8.224 1.00 90.19 94 ILE A CA 1
ATOM 758 C C . ILE A 1 94 ? 0.591 6.638 -7.001 1.00 90.19 94 ILE A C 1
ATOM 760 O O . ILE A 1 94 ? -0.174 6.803 -6.053 1.00 90.19 94 ILE A O 1
ATOM 764 N N . LEU A 1 95 ? 1.821 7.159 -7.027 1.00 89.44 95 LEU A N 1
ATOM 765 C CA . LEU A 1 95 ? 2.363 8.007 -5.964 1.00 89.44 95 LEU A CA 1
ATOM 766 C C . LEU A 1 95 ? 1.660 9.370 -5.873 1.00 89.44 95 LEU A C 1
ATOM 768 O O . LEU A 1 95 ? 1.599 9.940 -4.786 1.00 89.44 95 LEU A O 1
ATOM 772 N N . ASP A 1 96 ? 1.134 9.895 -6.978 1.00 88.62 96 ASP A N 1
ATOM 773 C CA . ASP A 1 96 ? 0.321 11.115 -6.995 1.00 88.62 96 ASP A CA 1
ATOM 774 C C . ASP A 1 96 ? -1.083 10.874 -6.426 1.00 88.62 96 ASP A C 1
ATOM 776 O O . ASP A 1 96 ? -1.589 11.701 -5.673 1.00 88.62 96 ASP A O 1
ATOM 780 N N . GLN A 1 97 ? -1.710 9.739 -6.753 1.00 87.75 97 GLN A N 1
ATOM 781 C CA . GLN A 1 97 ? -3.073 9.417 -6.318 1.00 87.75 97 GLN A CA 1
ATOM 782 C C . GLN A 1 97 ? -3.150 8.939 -4.865 1.00 87.75 97 GLN A C 1
ATOM 784 O O . GLN A 1 97 ? -4.140 9.206 -4.185 1.00 87.75 97 GLN A O 1
ATOM 789 N N . ILE A 1 98 ? -2.134 8.216 -4.385 1.00 87.25 98 ILE A N 1
ATOM 790 C CA . ILE A 1 98 ? -2.122 7.631 -3.041 1.00 87.25 98 ILE A CA 1
ATOM 791 C C . ILE A 1 98 ? -1.105 8.378 -2.181 1.00 87.25 98 ILE A C 1
ATOM 793 O O . ILE A 1 98 ? 0.058 7.988 -2.052 1.00 87.25 98 ILE A O 1
ATOM 797 N N . GLU A 1 99 ? -1.562 9.464 -1.554 1.00 84.69 99 GLU A N 1
ATOM 798 C CA . GLU A 1 99 ? -0.710 10.344 -0.750 1.00 84.69 99 GLU A CA 1
ATOM 799 C C . GLU A 1 99 ? -0.022 9.654 0.433 1.00 84.69 99 GLU A C 1
ATOM 801 O O . GLU A 1 99 ? 0.986 10.153 0.929 1.00 84.69 99 GLU A O 1
ATOM 806 N N . GLN A 1 100 ? -0.516 8.503 0.874 1.00 83.94 100 GLN A N 1
ATOM 807 C CA . GLN A 1 100 ? 0.058 7.769 1.995 1.00 83.94 100 GLN A CA 1
ATOM 808 C C . GLN A 1 100 ? 1.282 6.927 1.597 1.00 83.94 100 GLN A C 1
ATOM 810 O O . GLN A 1 100 ? 2.016 6.466 2.471 1.00 83.94 100 GLN A O 1
ATOM 815 N N . ILE A 1 101 ? 1.551 6.751 0.297 1.00 86.94 101 ILE A N 1
ATOM 816 C CA . ILE A 1 101 ? 2.752 6.063 -0.186 1.00 86.94 101 ILE A CA 1
ATOM 817 C C . ILE A 1 101 ? 3.884 7.085 -0.346 1.00 86.94 101 ILE A C 1
ATOM 819 O O . ILE A 1 101 ? 3.799 8.051 -1.108 1.00 86.94 101 ILE A O 1
ATOM 823 N N . SER A 1 102 ? 4.977 6.876 0.385 1.00 88.00 102 SER A N 1
ATOM 824 C CA . SER A 1 102 ? 6.183 7.710 0.307 1.00 88.00 102 SER A CA 1
ATOM 825 C C . SER A 1 102 ? 7.241 7.132 -0.632 1.00 88.00 102 SER A C 1
ATOM 827 O O . SER A 1 102 ? 8.027 7.886 -1.211 1.00 88.00 102 SER A O 1
ATOM 829 N N . ALA A 1 103 ? 7.258 5.809 -0.811 1.00 90.94 103 ALA A N 1
ATOM 830 C CA . ALA A 1 103 ? 8.204 5.131 -1.681 1.00 90.94 103 ALA A CA 1
ATOM 831 C C . ALA A 1 103 ? 7.671 3.798 -2.222 1.00 90.94 103 ALA A C 1
ATOM 833 O O . ALA A 1 103 ? 6.853 3.136 -1.588 1.00 90.94 103 ALA A O 1
ATOM 834 N N . ILE A 1 104 ? 8.198 3.391 -3.376 1.00 92.12 104 ILE A N 1
ATOM 835 C CA . ILE A 1 104 ? 7.961 2.096 -4.020 1.00 92.12 104 ILE A CA 1
ATOM 836 C C . ILE A 1 104 ? 9.318 1.456 -4.294 1.00 92.12 104 ILE A C 1
ATOM 838 O O . ILE A 1 104 ? 10.229 2.116 -4.792 1.00 92.12 104 ILE A O 1
ATOM 842 N N . LYS A 1 105 ? 9.452 0.171 -3.965 1.00 92.06 105 LYS A N 1
ATOM 843 C CA . LYS A 1 105 ? 10.640 -0.633 -4.261 1.00 92.06 105 LYS A CA 1
ATOM 844 C C . LYS A 1 105 ? 10.237 -1.813 -5.130 1.00 92.06 105 LYS A C 1
ATOM 846 O O . LYS A 1 105 ? 9.311 -2.539 -4.784 1.00 92.06 105 LYS A O 1
ATOM 851 N N . ILE A 1 106 ? 10.945 -1.997 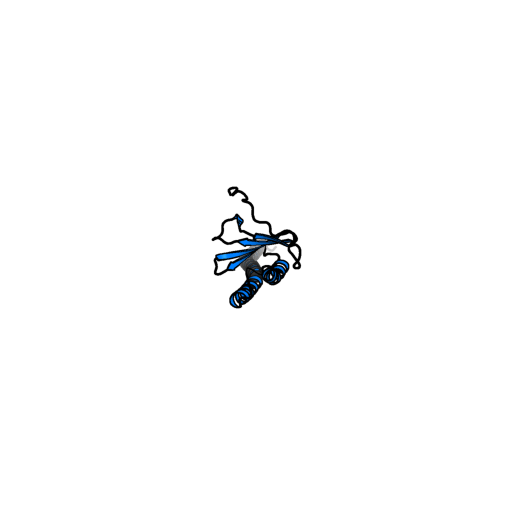-6.233 1.00 92.00 106 ILE A N 1
ATOM 852 C CA . ILE A 1 106 ? 10.739 -3.077 -7.193 1.00 92.00 106 ILE A CA 1
ATOM 853 C C . ILE A 1 106 ? 12.011 -3.908 -7.192 1.00 92.00 106 ILE A C 1
ATOM 855 O O . ILE A 1 106 ? 13.075 -3.394 -7.534 1.00 92.00 106 ILE A O 1
ATOM 859 N N . ALA A 1 107 ? 11.904 -5.163 -6.771 1.00 90.94 107 ALA A N 1
ATOM 860 C CA . ALA A 1 107 ? 12.997 -6.120 -6.836 1.00 90.94 107 ALA A CA 1
ATOM 861 C C . ALA A 1 107 ? 12.879 -6.935 -8.127 1.00 90.94 107 ALA A C 1
ATOM 863 O O . ALA A 1 107 ? 11.809 -7.457 -8.439 1.00 90.94 107 ALA A O 1
ATOM 864 N N . PHE A 1 108 ? 13.979 -7.032 -8.864 1.00 88.75 108 PHE A N 1
ATOM 865 C CA . PHE A 1 108 ? 14.095 -7.813 -10.088 1.00 88.75 108 PHE A CA 1
ATOM 866 C C . PHE A 1 108 ? 14.766 -9.159 -9.803 1.00 88.75 108 PHE A C 1
ATOM 868 O O . PHE A 1 108 ? 15.474 -9.328 -8.807 1.00 88.75 108 PHE A O 1
ATOM 875 N N . SER A 1 109 ? 14.547 -10.131 -10.690 1.00 87.19 109 SER A N 1
ATOM 876 C CA . SER A 1 109 ? 15.089 -11.493 -10.572 1.00 87.19 109 SER A CA 1
ATOM 877 C C . SER A 1 109 ? 16.619 -11.547 -10.602 1.00 87.19 109 SER A C 1
ATOM 879 O O . SER A 1 109 ? 17.216 -12.452 -10.028 1.00 87.19 109 SER A O 1
ATOM 881 N N . ASP A 1 110 ? 17.262 -10.555 -11.212 1.00 86.00 110 ASP A N 1
ATOM 882 C CA . ASP A 1 110 ? 18.718 -10.383 -11.250 1.00 86.00 110 ASP A CA 1
ATOM 883 C C . ASP A 1 110 ? 19.283 -9.630 -10.033 1.00 86.00 110 ASP A C 1
ATOM 885 O O . ASP A 1 110 ? 20.402 -9.118 -10.068 1.00 86.00 110 ASP A O 1
ATOM 889 N N . GLN A 1 111 ? 18.505 -9.569 -8.949 1.00 85.88 111 GLN A N 1
ATOM 890 C CA . GLN A 1 111 ? 18.829 -8.919 -7.678 1.00 85.88 111 GLN A CA 1
ATOM 891 C C . GLN A 1 111 ? 18.886 -7.388 -7.735 1.00 85.88 111 GLN A C 1
ATOM 893 O O . GLN A 1 111 ? 19.129 -6.754 -6.706 1.00 85.88 111 GLN A O 1
ATOM 898 N N . ARG A 1 112 ? 18.623 -6.755 -8.886 1.00 88.19 112 ARG A N 1
ATOM 899 C CA . ARG A 1 112 ? 18.498 -5.295 -8.947 1.00 88.19 112 ARG A CA 1
ATOM 900 C C . ARG A 1 112 ? 17.268 -4.828 -8.183 1.00 88.19 112 ARG A C 1
ATOM 902 O O . ARG A 1 112 ? 16.232 -5.486 -8.159 1.00 88.19 112 ARG A O 1
ATOM 909 N N . ILE A 1 113 ? 17.369 -3.652 -7.577 1.00 89.25 113 ILE A N 1
ATOM 910 C CA . ILE A 1 113 ? 16.273 -2.998 -6.870 1.00 89.25 113 ILE A CA 1
ATOM 911 C C . ILE A 1 113 ? 16.109 -1.593 -7.430 1.00 89.25 113 ILE A C 1
ATOM 913 O O . ILE A 1 113 ? 16.998 -0.752 -7.297 1.00 89.25 113 ILE A O 1
ATOM 917 N N . PHE A 1 114 ? 14.953 -1.315 -8.019 1.00 91.00 114 PHE A N 1
ATOM 918 C CA . PHE A 1 114 ? 14.570 0.033 -8.414 1.00 91.00 114 PHE A CA 1
ATOM 919 C C . PHE A 1 114 ? 13.700 0.657 -7.328 1.00 91.00 114 PHE A C 1
ATOM 921 O O . PHE A 1 114 ? 12.677 0.102 -6.934 1.00 91.00 114 PHE A O 1
ATOM 928 N N . THR A 1 115 ? 14.118 1.809 -6.818 1.00 91.69 115 THR A N 1
ATOM 929 C CA . THR A 1 115 ? 13.414 2.551 -5.772 1.00 91.69 115 THR A CA 1
ATOM 930 C C . THR A 1 115 ? 12.918 3.873 -6.326 1.00 91.69 115 THR A C 1
ATOM 932 O O . THR A 1 115 ? 13.684 4.606 -6.945 1.00 91.69 115 THR A O 1
ATOM 935 N N . ILE A 1 116 ? 11.661 4.200 -6.048 1.00 93.00 116 ILE A N 1
ATOM 936 C CA . ILE A 1 116 ? 11.054 5.502 -6.313 1.00 93.00 116 ILE A CA 1
ATOM 937 C C . ILE A 1 116 ? 10.653 6.092 -4.969 1.00 93.00 116 ILE A C 1
ATOM 939 O O . ILE A 1 116 ? 9.908 5.461 -4.229 1.00 93.00 116 ILE A O 1
ATOM 943 N N . THR A 1 117 ? 11.108 7.299 -4.662 1.00 91.31 117 THR A N 1
ATOM 944 C CA . THR A 1 117 ? 10.741 8.028 -3.445 1.00 91.31 117 THR A CA 1
ATOM 945 C C . THR A 1 117 ? 10.129 9.365 -3.825 1.00 91.31 117 THR A C 1
ATOM 947 O O . THR A 1 117 ? 10.691 10.097 -4.644 1.00 91.31 117 THR A O 1
ATOM 950 N N . ARG A 1 118 ? 9.001 9.707 -3.204 1.00 90.44 118 ARG A N 1
ATOM 951 C CA . ARG A 1 118 ? 8.340 11.002 -3.357 1.00 90.44 118 ARG A CA 1
ATOM 952 C C . ARG A 1 118 ? 8.680 11.898 -2.170 1.00 90.44 118 ARG A C 1
ATOM 954 O O . ARG A 1 118 ? 8.501 11.511 -1.018 1.00 90.44 118 ARG A O 1
ATOM 961 N N . TYR A 1 119 ? 9.160 13.103 -2.454 1.00 84.88 119 TYR A N 1
ATOM 962 C CA . TYR A 1 119 ? 9.470 14.119 -1.450 1.00 84.88 119 TYR A CA 1
ATOM 963 C C . TYR A 1 119 ? 9.148 15.511 -1.996 1.00 84.88 119 TYR A C 1
ATOM 965 O O . TYR A 1 119 ? 9.659 15.887 -3.048 1.00 84.88 119 TYR A O 1
ATOM 973 N N . ASN A 1 120 ? 8.316 16.288 -1.295 1.00 81.19 120 ASN A N 1
ATOM 974 C CA . ASN A 1 120 ? 7.930 17.655 -1.678 1.00 81.19 120 ASN A CA 1
ATOM 975 C C . ASN A 1 120 ? 7.491 17.795 -3.151 1.00 81.19 120 ASN A C 1
ATOM 977 O O . ASN A 1 120 ? 7.998 18.657 -3.868 1.00 81.19 120 ASN A O 1
ATOM 981 N N . LYS A 1 121 ? 6.569 16.932 -3.611 1.00 79.56 121 LYS A N 1
ATOM 982 C CA . LYS A 1 121 ? 6.069 16.887 -5.006 1.00 79.56 121 LYS A CA 1
ATOM 983 C C . LYS A 1 121 ? 7.152 16.642 -6.068 1.00 79.56 121 LYS A C 1
ATOM 985 O O . LYS A 1 121 ? 6.959 16.944 -7.240 1.00 79.56 121 LYS A O 1
ATOM 990 N N . ARG A 1 122 ? 8.302 16.106 -5.660 1.00 85.44 122 ARG A N 1
ATOM 991 C CA . ARG A 1 122 ? 9.377 15.663 -6.547 1.00 85.44 122 ARG A CA 1
ATOM 992 C C . ARG A 1 122 ? 9.622 14.182 -6.358 1.00 85.44 122 ARG A C 1
ATOM 994 O O . ARG A 1 122 ? 9.394 13.631 -5.277 1.00 85.44 122 ARG A O 1
ATOM 1001 N N . TYR A 1 123 ? 10.162 13.572 -7.399 1.00 88.56 123 TYR A N 1
ATOM 1002 C CA . TYR A 1 123 ? 10.493 12.164 -7.422 1.00 88.56 123 TYR A CA 1
ATOM 1003 C C . TYR A 1 123 ? 12.000 11.973 -7.441 1.00 88.56 123 TYR A C 1
ATOM 1005 O O . TYR A 1 123 ? 12.754 12.664 -8.131 1.00 88.56 123 TYR A O 1
ATOM 1013 N N . ARG A 1 124 ? 12.455 10.996 -6.673 1.00 88.75 124 ARG A N 1
ATOM 1014 C CA . ARG A 1 124 ? 13.820 10.497 -6.716 1.00 88.75 124 ARG A CA 1
ATOM 1015 C C . ARG A 1 124 ? 13.754 9.033 -7.088 1.00 88.75 124 ARG A C 1
ATOM 1017 O O . ARG A 1 124 ? 13.042 8.276 -6.439 1.00 88.75 124 ARG A O 1
ATOM 1024 N N . THR A 1 125 ? 14.500 8.648 -8.110 1.00 89.31 125 THR A N 1
ATOM 1025 C CA . THR A 1 125 ? 14.585 7.259 -8.545 1.00 89.31 125 THR A CA 1
ATOM 1026 C C . THR A 1 125 ? 16.005 6.768 -8.407 1.00 89.31 125 THR A C 1
ATOM 1028 O O . THR A 1 125 ? 16.952 7.487 -8.739 1.00 89.31 125 THR A O 1
ATOM 1031 N N . PHE A 1 126 ? 16.150 5.536 -7.958 1.00 86.50 126 PHE A N 1
ATOM 1032 C CA . PHE A 1 126 ? 17.436 4.956 -7.654 1.00 86.50 126 PHE A CA 1
ATOM 1033 C C . PHE A 1 126 ? 17.467 3.493 -8.087 1.00 86.50 126 PHE A C 1
ATOM 1035 O O . PHE A 1 126 ? 16.613 2.718 -7.663 1.00 86.50 126 PHE A O 1
ATOM 1042 N N . LEU A 1 127 ? 18.440 3.125 -8.926 1.00 85.38 127 LEU A N 1
ATOM 1043 C CA . LEU A 1 127 ? 18.693 1.732 -9.287 1.00 85.38 127 LEU A CA 1
ATOM 1044 C C . LEU A 1 127 ? 19.889 1.216 -8.484 1.00 85.38 127 LEU A C 1
ATOM 1046 O O . LEU A 1 127 ? 21.029 1.647 -8.675 1.00 85.38 127 LEU A O 1
ATOM 1050 N N . PHE A 1 128 ? 19.601 0.287 -7.583 1.00 84.00 128 PHE A N 1
ATOM 1051 C CA . PHE A 1 128 ? 20.565 -0.421 -6.759 1.00 84.00 128 PHE A CA 1
ATOM 1052 C C . PHE A 1 128 ? 20.841 -1.793 -7.364 1.00 84.00 128 PHE A C 1
ATOM 1054 O O . PHE A 1 128 ? 19.910 -2.524 -7.689 1.00 84.00 128 PHE A O 1
ATOM 1061 N N . ASN A 1 129 ? 22.109 -2.173 -7.469 1.00 82.12 129 ASN A N 1
ATOM 1062 C CA . ASN A 1 129 ? 22.496 -3.548 -7.750 1.00 82.12 129 ASN A CA 1
ATOM 1063 C C . ASN A 1 129 ? 23.413 -4.018 -6.608 1.00 82.12 129 ASN A C 1
ATOM 1065 O O . ASN A 1 129 ? 24.492 -3.441 -6.458 1.00 82.12 129 ASN A O 1
ATOM 1069 N N . PRO A 1 130 ? 23.008 -5.015 -5.799 1.00 74.38 130 PRO A N 1
ATOM 1070 C CA . PRO A 1 130 ? 23.801 -5.502 -4.671 1.00 74.38 130 PRO A CA 1
ATOM 1071 C C . PRO A 1 130 ? 25.115 -6.161 -5.101 1.00 74.38 130 PRO A C 1
ATOM 1073 O O . PRO A 1 130 ? 26.048 -6.218 -4.306 1.00 74.38 130 PRO A O 1
ATOM 1076 N N . LEU A 1 131 ? 25.199 -6.637 -6.346 1.00 71.56 131 LEU A N 1
ATOM 1077 C CA . LEU A 1 131 ? 26.372 -7.322 -6.889 1.00 71.56 131 LEU A CA 1
ATOM 1078 C C . LEU A 1 131 ? 27.402 -6.358 -7.499 1.00 71.56 131 LEU A C 1
ATOM 1080 O O . LEU A 1 131 ? 28.512 -6.771 -7.827 1.00 71.56 131 LEU A O 1
ATOM 1084 N N . LEU A 1 132 ? 27.055 -5.078 -7.672 1.00 64.56 132 LEU A N 1
ATOM 1085 C CA . LEU A 1 132 ? 27.960 -4.057 -8.202 1.00 64.56 132 LEU A CA 1
ATOM 1086 C C . LEU A 1 132 ? 28.519 -3.183 -7.072 1.00 64.56 132 LEU A C 1
ATOM 1088 O O . LEU A 1 132 ? 27.826 -2.861 -6.107 1.00 64.56 132 LEU A O 1
ATOM 1092 N N . HIS A 1 133 ? 29.774 -2.743 -7.219 1.00 61.47 133 HIS A N 1
ATOM 1093 C CA . HIS A 1 133 ? 30.348 -1.724 -6.340 1.00 61.47 133 HIS A CA 1
ATOM 1094 C C . HIS A 1 133 ? 29.508 -0.430 -6.355 1.00 61.47 133 HIS A C 1
ATOM 1096 O O . HIS A 1 133 ? 28.840 -0.092 -7.337 1.00 61.47 133 HIS A O 1
ATOM 1102 N N . LYS A 1 134 ? 29.534 0.296 -5.225 1.00 60.94 134 LYS A N 1
ATOM 1103 C CA . LYS A 1 134 ? 28.712 1.497 -4.972 1.00 60.94 134 LYS A CA 1
ATOM 1104 C C . LYS A 1 134 ? 28.880 2.598 -6.033 1.00 60.94 134 LYS A C 1
ATOM 1106 O O . LYS A 1 134 ? 27.948 3.357 -6.269 1.00 60.94 134 LYS A O 1
ATOM 1111 N N . ASP A 1 135 ? 30.029 2.652 -6.697 1.00 57.78 135 ASP A N 1
ATOM 1112 C CA . ASP A 1 135 ? 30.384 3.609 -7.752 1.00 57.78 135 ASP A CA 1
ATOM 1113 C C . ASP A 1 135 ? 29.578 3.443 -9.056 1.00 57.78 135 ASP A C 1
ATOM 1115 O O . ASP A 1 135 ? 29.506 4.369 -9.870 1.00 57.78 135 ASP A O 1
ATOM 1119 N N . LYS A 1 136 ? 28.945 2.280 -9.252 1.00 58.53 136 LYS A N 1
ATOM 1120 C CA . LYS A 1 136 ? 28.093 1.974 -10.413 1.00 58.53 136 LYS A CA 1
ATOM 1121 C C . LYS A 1 136 ? 26.604 2.205 -10.161 1.00 58.53 136 LYS A C 1
ATOM 1123 O O . LYS A 1 136 ? 25.785 1.919 -11.032 1.00 58.53 136 LYS A O 1
ATOM 1128 N N . GLN A 1 137 ? 26.240 2.725 -8.992 1.00 65.31 137 GLN A N 1
ATOM 1129 C CA . GLN A 1 137 ? 24.852 3.018 -8.666 1.00 65.31 137 GLN A CA 1
ATOM 1130 C C . GLN A 1 137 ? 24.394 4.333 -9.304 1.00 65.31 137 GLN A C 1
ATOM 1132 O O . GLN A 1 137 ? 25.137 5.319 -9.338 1.00 65.31 137 GLN A O 1
ATOM 1137 N N . VAL A 1 138 ? 23.156 4.343 -9.807 1.00 73.69 138 VAL A N 1
ATOM 1138 C CA . VAL A 1 138 ? 22.610 5.456 -10.595 1.00 73.69 138 VAL A CA 1
ATOM 1139 C C . VAL A 1 138 ? 21.426 6.086 -9.868 1.00 73.69 138 VAL A C 1
ATOM 1141 O O . VAL A 1 138 ? 20.364 5.476 -9.731 1.00 73.69 138 VAL A O 1
ATOM 1144 N N . GLU A 1 139 ? 21.602 7.334 -9.430 1.00 76.69 139 GLU A N 1
ATOM 1145 C CA . GLU A 1 139 ? 20.531 8.174 -8.887 1.00 76.69 139 GLU A CA 1
ATOM 1146 C C . GLU A 1 139 ? 20.070 9.193 -9.939 1.00 76.69 139 GLU A C 1
ATOM 1148 O O . GLU A 1 139 ? 20.881 9.885 -10.564 1.00 76.69 139 GLU A O 1
ATOM 1153 N N . ARG A 1 140 ? 18.749 9.316 -10.112 1.00 80.31 140 ARG A N 1
ATOM 1154 C CA . 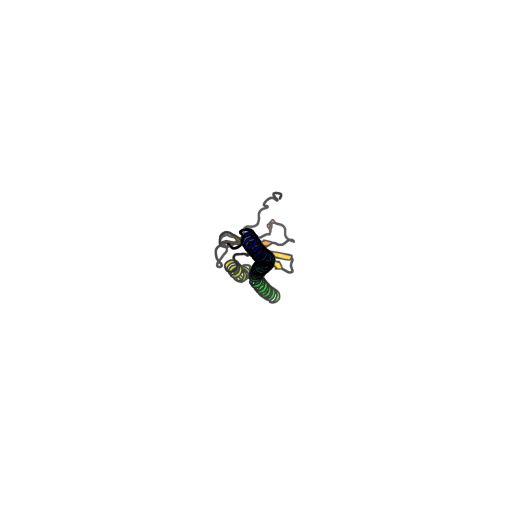ARG A 1 140 ? 18.113 10.328 -10.968 1.00 80.31 140 ARG A CA 1
ATOM 1155 C C . ARG A 1 140 ? 17.033 11.075 -10.184 1.00 80.31 140 ARG A C 1
ATOM 1157 O O . ARG A 1 140 ? 16.307 10.486 -9.381 1.00 80.31 140 ARG A O 1
ATOM 1164 N N . LYS A 1 141 ? 16.924 12.383 -10.412 1.00 79.06 141 LYS A N 1
ATOM 1165 C CA . LYS A 1 141 ? 15.899 13.250 -9.810 1.00 79.06 141 LYS A CA 1
ATOM 1166 C C . LYS A 1 141 ? 14.951 13.733 -10.895 1.00 79.06 141 LYS A C 1
ATOM 1168 O O . LYS A 1 141 ? 15.417 14.125 -11.959 1.00 79.06 141 LYS A O 1
ATOM 1173 N N . TRP A 1 142 ? 13.658 13.717 -10.608 1.00 77.62 142 TRP A N 1
ATOM 1174 C CA . TRP A 1 142 ? 12.607 14.036 -11.563 1.00 77.62 142 TRP A CA 1
ATOM 1175 C C . TRP A 1 142 ? 11.624 15.022 -10.938 1.00 77.62 142 TRP A C 1
ATOM 1177 O O . TRP A 1 142 ? 11.110 14.783 -9.840 1.00 77.62 142 TRP A O 1
ATOM 1187 N N . THR A 1 143 ? 11.330 16.103 -11.654 1.00 69.88 143 THR A N 1
ATOM 1188 C CA . THR A 1 143 ? 10.195 16.982 -11.343 1.00 69.88 143 THR A CA 1
ATOM 1189 C C . THR A 1 143 ? 9.011 16.711 -12.277 1.00 69.88 143 THR A C 1
ATOM 1191 O O . THR A 1 143 ? 7.869 16.923 -11.883 1.00 69.88 143 THR A O 1
ATOM 1194 N N . THR A 1 144 ? 9.251 16.183 -13.485 1.00 66.75 144 THR A N 1
ATOM 1195 C CA . THR A 1 144 ? 8.205 15.806 -14.455 1.00 66.75 144 THR A CA 1
ATOM 1196 C C . THR A 1 144 ? 8.523 14.466 -15.132 1.00 66.75 144 THR A C 1
ATOM 1198 O O . THR A 1 144 ? 9.639 13.962 -15.022 1.00 66.75 144 THR A O 1
ATOM 1201 N N . LEU A 1 145 ? 7.550 13.880 -15.841 1.00 65.75 145 LEU A N 1
ATOM 1202 C CA . LEU A 1 145 ? 7.721 12.624 -16.591 1.00 65.75 145 LEU A CA 1
ATOM 1203 C C . LEU A 1 145 ? 8.656 12.735 -17.808 1.00 65.75 145 LEU A C 1
ATOM 1205 O O . LEU A 1 145 ? 9.141 11.714 -18.285 1.00 65.75 145 LEU A O 1
ATOM 1209 N N . ALA A 1 146 ? 8.889 13.945 -18.326 1.00 59.12 146 ALA A N 1
ATOM 1210 C CA . ALA A 1 146 ? 9.522 14.140 -19.630 1.00 59.12 146 ALA A CA 1
ATOM 1211 C C . ALA A 1 146 ? 11.044 13.903 -19.624 1.00 59.12 146 ALA A C 1
ATOM 1213 O O . ALA A 1 146 ? 11.586 13.456 -20.631 1.00 59.12 146 ALA A O 1
ATOM 1214 N N . ALA A 1 147 ? 11.731 14.173 -18.508 1.00 60.84 147 ALA A N 1
ATOM 1215 C CA . ALA A 1 147 ? 13.163 13.921 -18.335 1.00 60.84 147 ALA A CA 1
ATOM 1216 C C . ALA A 1 147 ? 13.582 14.131 -16.867 1.00 60.84 147 ALA A C 1
ATOM 1218 O O . ALA A 1 147 ? 12.941 14.914 -16.158 1.00 60.84 147 ALA A O 1
ATOM 1219 N N . PRO A 1 148 ? 14.662 13.479 -16.393 1.00 63.25 148 PRO A N 1
ATOM 1220 C CA . PRO A 1 148 ? 15.253 13.827 -15.110 1.00 63.25 148 PRO A CA 1
ATOM 1221 C C . PRO A 1 148 ? 15.851 15.240 -15.182 1.00 63.25 148 PRO A C 1
ATOM 1223 O O . PRO A 1 148 ? 16.493 15.597 -16.166 1.00 63.25 148 PRO A O 1
ATOM 1226 N N . ASP A 1 149 ? 15.696 16.039 -14.123 1.00 59.94 149 ASP A N 1
ATOM 1227 C CA . ASP A 1 149 ? 16.127 17.451 -14.111 1.00 59.94 149 ASP A CA 1
ATOM 1228 C C . ASP A 1 149 ? 17.655 17.614 -14.158 1.00 59.94 149 ASP A C 1
ATOM 1230 O O . ASP A 1 149 ? 18.177 18.718 -14.315 1.00 59.94 149 ASP A O 1
ATOM 1234 N N . ARG A 1 150 ? 18.389 16.52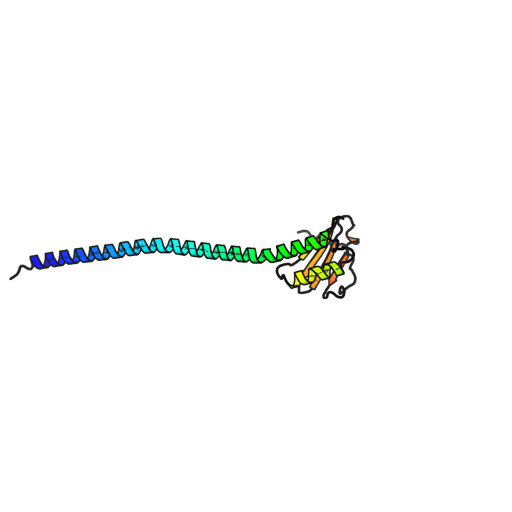6 -13.904 1.00 59.78 150 ARG A N 1
ATOM 1235 C CA . ARG A 1 150 ? 19.851 16.483 -13.870 1.00 59.78 150 ARG A CA 1
ATOM 1236 C C . ARG A 1 150 ? 20.343 15.157 -14.423 1.00 59.78 150 ARG A C 1
ATOM 1238 O O . ARG A 1 150 ? 19.699 14.125 -14.218 1.00 59.78 150 ARG A O 1
ATOM 1245 N N . GLU A 1 151 ? 21.516 15.197 -15.053 1.00 59.84 151 GLU A N 1
ATOM 1246 C CA . GLU A 1 151 ? 22.225 13.996 -15.485 1.00 59.84 151 GLU A CA 1
ATOM 1247 C C . GLU A 1 151 ? 22.377 12.982 -14.339 1.00 59.84 151 GLU A C 1
ATOM 1249 O O . GLU A 1 151 ? 22.501 13.383 -13.171 1.00 59.84 151 GLU A O 1
ATOM 1254 N N . PRO A 1 152 ? 22.351 11.671 -14.656 1.00 60.34 152 PRO A N 1
ATOM 1255 C CA . PRO A 1 152 ? 22.513 10.617 -13.668 1.00 60.34 152 PRO A CA 1
ATOM 1256 C C . PRO A 1 152 ? 23.792 10.851 -12.873 1.00 60.34 152 PRO A C 1
ATOM 1258 O O . PRO A 1 152 ? 24.901 10.812 -13.407 1.00 60.34 152 PRO A O 1
ATOM 1261 N N . ARG A 1 153 ? 23.641 11.098 -11.573 1.00 61.06 153 ARG A N 1
ATOM 1262 C CA . ARG A 1 153 ? 24.794 11.300 -10.706 1.00 61.06 153 ARG A CA 1
ATOM 1263 C C . ARG A 1 153 ? 25.267 9.918 -10.269 1.00 61.06 153 ARG A C 1
ATOM 1265 O O . ARG A 1 153 ? 24.513 9.192 -9.620 1.00 61.06 153 ARG A O 1
ATOM 1272 N N . LYS A 1 154 ? 26.503 9.551 -10.627 1.00 58.03 154 LYS A N 1
ATOM 1273 C CA . LYS A 1 154 ? 27.175 8.409 -9.993 1.00 58.03 154 LYS A CA 1
ATOM 1274 C C . LYS A 1 154 ? 27.255 8.702 -8.503 1.00 58.03 154 LYS A C 1
ATOM 1276 O O . LYS A 1 154 ? 27.676 9.796 -8.114 1.00 58.03 154 LYS A O 1
ATOM 1281 N N . ILE A 1 155 ? 26.813 7.758 -7.682 1.00 56.16 155 ILE A N 1
ATOM 1282 C CA . ILE A 1 155 ? 26.903 7.908 -6.234 1.00 56.16 155 ILE A CA 1
ATOM 1283 C C . ILE A 1 155 ? 28.386 7.832 -5.858 1.00 56.16 155 ILE A C 1
ATOM 1285 O O . ILE A 1 155 ? 28.981 6.760 -5.803 1.00 56.16 155 ILE A O 1
ATOM 1289 N N . LEU A 1 156 ? 28.997 8.998 -5.641 1.00 49.34 156 LEU A N 1
ATOM 1290 C CA . LEU A 1 156 ? 30.268 9.104 -4.927 1.00 49.34 156 LEU A CA 1
ATOM 1291 C C . LEU A 1 156 ? 30.064 8.572 -3.501 1.00 49.34 156 LEU A C 1
ATOM 1293 O O . LEU A 1 156 ? 28.954 8.697 -2.980 1.00 49.34 156 LEU A O 1
ATOM 1297 N N . PRO A 1 157 ? 31.092 7.974 -2.871 1.00 39.72 157 PRO A N 1
ATOM 1298 C CA . PRO A 1 157 ? 30.961 7.301 -1.585 1.00 39.72 157 PRO A CA 1
ATOM 1299 C C . PRO A 1 157 ? 30.488 8.289 -0.513 1.00 39.72 157 PRO A C 1
ATOM 1301 O O . PRO A 1 157 ? 31.278 8.995 0.104 1.00 39.72 157 PRO A O 1
ATOM 1304 N N . CYS A 1 158 ? 29.178 8.352 -0.286 1.00 40.03 158 CYS A N 1
ATOM 1305 C CA . CYS A 1 158 ? 28.639 8.973 0.906 1.00 40.03 158 CYS A CA 1
ATOM 1306 C C . CYS A 1 158 ? 28.857 7.983 2.046 1.00 40.03 158 CYS A C 1
ATOM 1308 O O . CYS A 1 158 ? 28.331 6.866 2.037 1.00 40.03 158 CYS A O 1
ATOM 1310 N N . LEU A 1 159 ? 29.721 8.418 2.961 1.00 42.31 159 LEU A N 1
ATOM 1311 C CA . LEU A 1 159 ? 30.039 7.820 4.246 1.00 42.31 159 LEU A CA 1
ATOM 1312 C C . LEU A 1 159 ? 28.787 7.201 4.873 1.00 42.31 159 LEU A C 1
ATOM 1314 O O . LEU A 1 159 ? 27.758 7.859 5.027 1.00 42.31 159 LEU A O 1
ATOM 1318 N N . THR A 1 160 ? 28.903 5.928 5.233 1.00 43.25 160 THR A N 1
ATOM 1319 C CA . THR A 1 160 ? 28.165 5.340 6.347 1.00 43.25 160 THR A CA 1
ATOM 1320 C C . THR A 1 160 ? 28.407 6.228 7.565 1.00 43.25 160 THR A C 1
ATOM 1322 O O . THR A 1 160 ? 29.463 6.156 8.182 1.00 43.25 160 THR A O 1
ATOM 1325 N N . GLY A 1 161 ? 27.477 7.145 7.817 1.00 37.25 161 GLY A N 1
ATOM 1326 C CA . GLY A 1 161 ? 27.287 7.748 9.124 1.00 37.25 161 GLY A CA 1
ATOM 1327 C C . GLY A 1 161 ? 26.306 6.860 9.866 1.00 37.25 161 GLY A C 1
ATOM 1328 O O . GLY A 1 161 ? 25.188 6.660 9.389 1.00 37.25 161 GLY A O 1
ATOM 1329 N N . ASP A 1 162 ? 26.795 6.281 10.951 1.00 34.78 162 ASP A N 1
ATOM 1330 C CA . ASP A 1 162 ? 26.100 5.363 11.840 1.00 34.78 162 ASP A CA 1
ATOM 1331 C C . ASP A 1 162 ? 24.726 5.895 12.278 1.00 34.78 162 ASP A C 1
ATOM 1333 O O . ASP A 1 162 ? 24.584 7.058 12.665 1.00 34.78 162 ASP A O 1
ATOM 1337 N N . PHE A 1 163 ? 23.734 5.006 12.243 1.00 36.16 163 PHE A N 1
ATOM 1338 C CA . PHE A 1 163 ? 22.530 5.049 13.069 1.00 36.16 163 PHE A CA 1
ATOM 1339 C C . PHE A 1 163 ? 22.322 3.661 13.666 1.00 36.16 163 PHE A C 1
ATOM 1341 O O . PHE A 1 163 ? 22.484 2.679 12.903 1.00 36.16 163 PHE A O 1
#

Radius of gyration: 36.86 Å; chains: 1; bounding box: 96×29×90 Å

Secondary structure (DSSP, 8-state):
---HHHHHHHHHHHHHHHHHHHHHHHHHHHHHHHHHHHHHHHHHHHHHHHHHHHHHHHHHHHHHHHHHHHHHHHHTT---SS-HHHHHHHHHHHHHH-TT--EEEEE-TTS-EEEEEEETTEEEEEEE-TTS-GGG-EEEEESSSS--SS--EE---------

Sequence (163 aa):
MFSKKRQRILLRNITIIVVITAGLILTTQLLQQHRVSENITRSYLAEVTDKAKKHIRQFYLPLEKTLLISAQWGNAGLLDPENTTNINAKFFPILDQIEQISAIKIAFSDQRIFTITRYNKRYRTFLFNPLLHKDKQVERKWTTLAAPDREPRKILPCLTGDF

Foldseek 3Di:
DPDPVVVVVVVVVVVVVVVVVVVVVVVVVVVVVVVVVVVVVVVVVVVVVVVVVVVVCVLCVVVVVLVVVVVVCVVVVQDDPVPVLSVCVSCVVVCVVNVVDQKDWDADPQRWIWIWGDDPQKIKIWIDHPPDDQQPIWIFIGNDSPGGPDDTDRDDDDDPPDD